Protein AF-A0A920LL42-F1 (afdb_monomer_lite)

pLDDT: mean 77.67, std 10.55, range [49.59, 92.44]

Sequence (158 aa):
MQDDGLQILEQILPFFQPGFTISIDLVKSIGEKRDIPMILNKISQQDDYEGDFSTRRALIYTLSFTAKTFMFGHIAKTPEGLIRKVQLDYYSDTNTRTAKRVQRYTVVPKAKKDYNEDNVIDTADEPFIEPGDDFGFTETSSFFGDGKDFAPNRGVDI

Secondary structure (DSSP, 8-state):
-HHHHHHHHHHHGGG-SS-EEEEEE--TTTT-EEEEEEEEEEEEEEEE----TTSPPEEEEEEEEEE----PPP--SS-TT----EEEEEESSS-TTTPPEEEEEEEEEE-SS-SSSSS--STTSGGG--TTS--EEEEEEEE--S-PPEETTTTEE-

Foldseek 3Di:
DVVVVVVVVVVVVVCPPQWHWDFDDPDVLVVDTDIKTKGWDDKDWDWDCDPDPPDDIDIDIDIDIDIPDDDDDDPPLDPVPDDFKDKDWDWPDPPPVQTFGFKIKMKGWADPDDPPPPPDRDPVCRSSDDPPDDIDIDIDMDGDPPRFDDDPVVRDTD

Structure (mmCIF, N/CA/C/O backbone):
data_AF-A0A920LL42-F1
#
_entry.id   AF-A0A920LL42-F1
#
loop_
_atom_site.group_PDB
_atom_site.id
_atom_site.type_symbol
_atom_site.label_atom_id
_atom_site.label_alt_id
_atom_site.label_comp_id
_atom_site.label_asym_id
_atom_site.label_entity_id
_atom_site.label_seq_id
_atom_site.pdbx_PDB_ins_code
_atom_site.Cartn_x
_atom_site.Cartn_y
_atom_site.Cartn_z
_atom_site.occupancy
_atom_site.B_iso_or_equiv
_atom_site.auth_seq_id
_atom_site.auth_comp_id
_atom_site.auth_asym_id
_atom_site.auth_atom_id
_atom_site.pdbx_PDB_model_num
ATOM 1 N N . MET A 1 1 ? -32.120 -9.220 19.547 1.00 56.00 1 MET A N 1
ATOM 2 C CA . MET A 1 1 ? -32.040 -7.783 19.186 1.00 56.00 1 MET A CA 1
ATOM 3 C C . MET A 1 1 ? -31.041 -7.041 20.069 1.00 56.00 1 MET A C 1
ATOM 5 O O . MET A 1 1 ? -30.030 -6.617 19.538 1.00 56.00 1 MET A O 1
ATOM 9 N N . GLN A 1 2 ? -31.277 -6.876 21.381 1.00 59.97 2 GLN A N 1
ATOM 10 C CA . GLN A 1 2 ? -30.294 -6.229 22.277 1.00 59.97 2 GLN A CA 1
ATOM 11 C C . GLN A 1 2 ? -29.134 -7.169 22.660 1.00 59.97 2 GLN A C 1
ATOM 13 O O . GLN A 1 2 ? -28.008 -6.716 22.824 1.00 59.97 2 GLN A O 1
ATOM 18 N N . ASP A 1 3 ? -29.410 -8.473 22.720 1.00 74.31 3 ASP A N 1
ATOM 19 C CA . ASP A 1 3 ? -28.444 -9.518 23.085 1.00 74.31 3 ASP A CA 1
ATOM 20 C C . ASP A 1 3 ? -27.413 -9.799 21.973 1.00 74.31 3 ASP A C 1
ATOM 22 O O . ASP A 1 3 ? -26.216 -9.850 22.222 1.00 74.31 3 ASP A O 1
ATOM 26 N N . ASP A 1 4 ? -27.852 -9.852 20.710 1.00 82.12 4 ASP A N 1
ATOM 27 C CA . ASP A 1 4 ? -26.974 -10.148 19.564 1.00 82.12 4 ASP A CA 1
ATOM 28 C C . ASP A 1 4 ? -25.856 -9.100 19.388 1.00 82.12 4 ASP A C 1
ATOM 30 O O . ASP A 1 4 ? -24.707 -9.434 19.101 1.00 82.12 4 ASP A O 1
ATOM 34 N N . GLY A 1 5 ? -26.175 -7.815 19.587 1.00 81.25 5 GLY A N 1
ATOM 35 C CA . GLY A 1 5 ? -25.188 -6.733 19.510 1.00 81.25 5 GLY A CA 1
ATOM 36 C C . GLY A 1 5 ? -24.167 -6.782 20.649 1.00 81.25 5 GLY A C 1
ATOM 37 O O . GLY A 1 5 ? -22.985 -6.512 20.430 1.00 81.25 5 GLY A O 1
ATOM 38 N N . LEU A 1 6 ? -24.606 -7.184 21.845 1.00 85.62 6 LEU A N 1
ATOM 39 C CA . LEU A 1 6 ? -23.727 -7.407 22.988 1.00 85.62 6 LEU A CA 1
ATOM 40 C C . LEU A 1 6 ? -22.811 -8.616 22.755 1.00 85.62 6 LEU A C 1
ATOM 42 O O . LEU A 1 6 ? -21.607 -8.515 22.979 1.00 85.62 6 LEU A O 1
ATOM 46 N N . GLN A 1 7 ? -23.346 -9.711 22.213 1.00 87.44 7 GLN A N 1
ATOM 47 C CA . GLN A 1 7 ? -22.576 -10.916 21.905 1.00 87.44 7 GLN A CA 1
ATOM 48 C C . GLN A 1 7 ? -21.441 -10.642 20.903 1.00 87.44 7 GLN A C 1
ATOM 50 O O . GLN A 1 7 ? -20.332 -11.154 21.056 1.00 87.44 7 GLN A O 1
ATOM 55 N N . ILE A 1 8 ? -21.690 -9.810 19.886 1.00 86.19 8 ILE A N 1
ATOM 56 C CA . ILE A 1 8 ? -20.654 -9.395 18.926 1.00 86.19 8 ILE A CA 1
ATOM 57 C C . ILE A 1 8 ? -19.583 -8.542 19.622 1.00 86.19 8 ILE A C 1
ATOM 59 O O . ILE A 1 8 ? -18.390 -8.741 19.397 1.00 86.19 8 ILE A O 1
ATOM 63 N N . LEU A 1 9 ? -19.990 -7.612 20.489 1.00 86.38 9 LEU A N 1
ATOM 64 C CA . LEU A 1 9 ? -19.066 -6.773 21.257 1.00 86.38 9 LEU A CA 1
ATOM 65 C C . LEU A 1 9 ? -18.140 -7.605 22.151 1.00 86.38 9 LEU A C 1
ATOM 67 O O . LEU A 1 9 ? -16.931 -7.377 22.149 1.00 86.38 9 LEU A O 1
ATOM 71 N N . GLU A 1 10 ? -18.672 -8.600 22.859 1.00 88.50 10 GLU A N 1
ATOM 72 C CA . GLU A 1 10 ? -17.887 -9.489 23.726 1.00 88.50 10 GLU A CA 1
ATOM 73 C C . GLU A 1 10 ? -16.811 -10.279 22.975 1.00 88.50 10 GLU A C 1
ATOM 75 O O . GLU A 1 10 ? -15.775 -10.598 23.553 1.00 88.50 10 GLU A O 1
ATOM 80 N N . GLN A 1 11 ? -17.004 -10.555 21.685 1.00 87.94 11 GLN A N 1
ATOM 81 C CA . GLN A 1 11 ? -15.978 -11.198 20.862 1.00 87.94 11 GLN A CA 1
ATOM 82 C C . GLN A 1 11 ? -14.882 -10.225 20.415 1.00 87.94 11 GLN A C 1
ATOM 84 O O . GLN A 1 11 ? -13.768 -10.654 20.138 1.00 87.94 11 GLN A O 1
ATOM 89 N N . ILE A 1 12 ? -15.163 -8.922 20.353 1.00 84.12 12 ILE A N 1
ATOM 90 C CA . ILE A 1 12 ? -14.224 -7.908 19.851 1.00 84.12 12 ILE A CA 1
ATOM 91 C C . ILE A 1 12 ? -13.367 -7.336 20.986 1.00 84.12 12 ILE A C 1
ATOM 93 O O . ILE A 1 12 ? -12.156 -7.183 20.830 1.00 84.12 12 ILE A O 1
ATOM 97 N N . LEU A 1 13 ? -13.971 -7.022 22.136 1.00 85.69 13 LEU A N 1
ATOM 98 C CA . LEU A 1 13 ? -13.295 -6.320 23.236 1.00 85.69 13 LEU A CA 1
ATOM 99 C C . LEU A 1 13 ? -12.051 -7.023 23.806 1.00 85.69 13 LEU A C 1
ATOM 101 O O . LEU A 1 13 ? -11.086 -6.315 24.107 1.00 85.69 13 LEU A O 1
ATOM 105 N N . PRO A 1 14 ? -11.993 -8.364 23.921 1.00 90.44 14 PRO A N 1
ATOM 106 C CA . PRO A 1 14 ? -10.814 -9.045 24.453 1.00 90.44 14 PRO A CA 1
ATOM 107 C C . PRO A 1 14 ? -9.534 -8.806 23.642 1.00 90.44 14 PRO A C 1
ATOM 109 O O . PRO A 1 14 ? -8.446 -8.864 24.208 1.00 90.44 14 PRO A O 1
ATOM 112 N N . PHE A 1 15 ? -9.642 -8.496 22.345 1.00 87.56 15 PHE A N 1
ATOM 113 C CA . PHE A 1 15 ? -8.485 -8.241 21.480 1.00 87.56 15 PHE A CA 1
ATOM 114 C C . PHE A 1 15 ? -7.835 -6.866 21.706 1.00 87.56 15 PHE A C 1
ATOM 116 O O . PHE A 1 15 ? -6.692 -6.655 21.302 1.00 87.56 15 PHE A O 1
ATOM 123 N N . PHE A 1 16 ? -8.527 -5.930 22.363 1.00 85.44 16 PHE A N 1
ATOM 124 C CA . PHE A 1 16 ? -8.056 -4.561 22.585 1.00 85.44 16 PHE A CA 1
ATOM 125 C C . PHE A 1 16 ? -7.694 -4.340 24.063 1.00 85.44 16 PHE A C 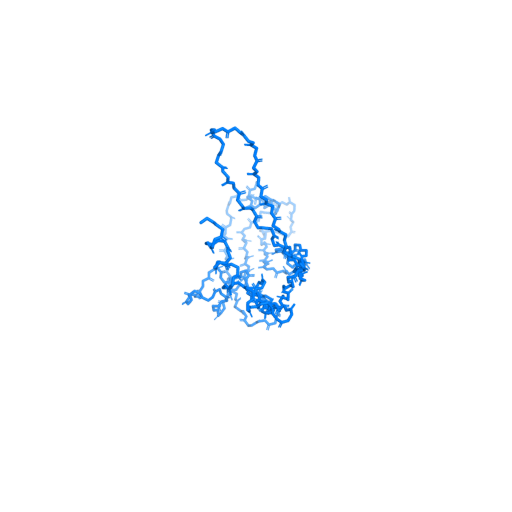1
ATOM 127 O O . PHE A 1 16 ? -8.426 -3.694 24.808 1.00 85.44 16 PHE A O 1
ATOM 134 N N . GLN A 1 17 ? -6.534 -4.856 24.489 1.00 80.38 17 GLN A N 1
ATOM 135 C CA . GLN A 1 17 ? -5.993 -4.678 25.844 1.00 80.38 17 GLN A CA 1
ATOM 136 C C . GLN A 1 17 ? -4.556 -4.128 25.810 1.00 80.38 17 GLN A C 1
ATOM 138 O O . GLN A 1 17 ? -3.624 -4.919 25.678 1.00 80.38 17 GLN A O 1
ATOM 143 N N . PRO A 1 18 ? -4.276 -2.820 25.980 1.00 69.19 18 PRO A N 1
ATOM 144 C CA . PRO A 1 18 ? -5.053 -1.590 25.747 1.00 69.19 18 PRO A CA 1
ATOM 145 C C . PRO A 1 18 ? -5.051 -1.136 24.266 1.00 69.19 18 PRO A C 1
ATOM 147 O O . PRO A 1 18 ? -5.439 -0.015 23.939 1.00 69.19 18 PRO A O 1
ATOM 150 N N . GLY A 1 19 ? -4.576 -1.988 23.361 1.00 79.12 19 GLY A N 1
ATOM 151 C CA . GLY A 1 19 ? -4.567 -1.779 21.920 1.00 79.12 19 GLY A CA 1
ATOM 152 C C . GLY A 1 19 ? -4.199 -3.076 21.205 1.00 79.12 19 GLY A C 1
ATOM 153 O O . GLY A 1 19 ? -3.599 -3.964 21.803 1.00 79.12 19 GLY A O 1
ATOM 154 N N . PHE A 1 20 ? -4.582 -3.185 19.941 1.00 87.19 20 PHE A N 1
ATOM 155 C CA . PHE A 1 20 ? -4.292 -4.308 19.060 1.00 87.19 20 PHE A CA 1
ATOM 156 C C . PHE A 1 20 ? -3.263 -3.869 18.018 1.00 87.19 20 PHE A C 1
ATOM 158 O O . PHE A 1 20 ? -3.480 -2.879 17.320 1.00 87.19 20 PHE A O 1
ATOM 165 N N . THR A 1 21 ? -2.140 -4.573 17.917 1.00 87.81 21 THR A N 1
ATOM 166 C CA . THR A 1 21 ? -1.071 -4.227 16.973 1.00 87.81 21 THR A CA 1
ATOM 167 C C . THR A 1 21 ? -1.139 -5.124 15.747 1.00 87.81 21 THR A C 1
ATOM 169 O O . THR A 1 21 ? -1.128 -6.346 15.874 1.00 87.81 21 THR A O 1
ATOM 172 N N . ILE A 1 22 ? -1.177 -4.512 14.563 1.00 85.19 22 ILE A N 1
ATOM 173 C CA . ILE A 1 22 ? -1.159 -5.209 13.273 1.00 85.19 22 ILE A CA 1
ATOM 174 C C . ILE A 1 22 ? 0.170 -4.920 12.586 1.00 85.19 22 ILE A C 1
ATOM 176 O O . ILE A 1 22 ? 0.505 -3.757 12.362 1.00 85.19 22 ILE A O 1
ATOM 180 N N . SER A 1 23 ? 0.900 -5.966 12.210 1.00 84.19 23 SER A N 1
ATOM 181 C CA . SER A 1 23 ? 2.079 -5.840 11.353 1.00 84.19 23 SER A CA 1
ATOM 182 C C . SER A 1 23 ? 1.639 -5.749 9.891 1.00 84.19 23 SER A C 1
ATOM 184 O O . SER A 1 23 ? 1.012 -6.675 9.375 1.00 84.19 23 SER A O 1
ATOM 186 N N . ILE A 1 24 ? 1.961 -4.643 9.221 1.00 80.44 24 ILE A N 1
ATOM 187 C CA . ILE A 1 24 ? 1.687 -4.433 7.796 1.00 80.44 24 ILE A CA 1
ATOM 188 C C . ILE A 1 24 ? 3.011 -4.418 7.031 1.00 80.44 24 ILE A C 1
ATOM 190 O O . ILE A 1 24 ? 3.960 -3.735 7.423 1.00 80.44 24 ILE A O 1
ATOM 194 N N . ASP A 1 25 ? 3.059 -5.170 5.932 1.00 75.88 25 ASP A N 1
ATOM 195 C CA . ASP A 1 25 ? 4.099 -5.046 4.913 1.00 75.88 25 ASP A CA 1
ATOM 196 C C . ASP A 1 25 ? 3.671 -3.950 3.930 1.00 75.88 25 ASP A C 1
ATOM 198 O O . ASP A 1 25 ? 2.693 -4.103 3.195 1.00 75.88 25 ASP A O 1
ATOM 202 N N . LEU A 1 26 ? 4.326 -2.793 4.014 1.00 65.19 26 LEU A N 1
ATOM 203 C CA . LEU A 1 26 ? 3.904 -1.586 3.303 1.00 65.19 26 LEU A CA 1
ATOM 204 C C . LEU A 1 26 ? 4.266 -1.649 1.816 1.00 65.19 26 LEU A C 1
ATOM 206 O O . LEU A 1 26 ? 3.492 -1.171 0.990 1.00 65.19 26 LEU A O 1
ATOM 210 N N . VAL A 1 27 ? 5.422 -2.233 1.483 1.00 66.69 27 VAL A N 1
ATOM 211 C CA . VAL A 1 27 ? 5.907 -2.442 0.114 1.00 66.69 27 VAL A CA 1
ATOM 212 C C . VAL A 1 27 ? 6.983 -3.537 0.148 1.00 66.69 27 VAL A C 1
ATOM 214 O O . VAL A 1 27 ? 8.038 -3.329 0.751 1.00 66.69 27 VAL A O 1
ATOM 217 N N . LYS A 1 28 ? 6.777 -4.646 -0.581 1.00 60.47 28 LYS A N 1
ATOM 218 C CA . LYS A 1 28 ? 7.767 -5.738 -0.704 1.00 60.47 28 LYS A CA 1
ATOM 219 C C . LYS A 1 28 ? 9.173 -5.244 -1.078 1.00 60.47 28 LYS A C 1
ATOM 221 O O . LYS A 1 28 ? 10.153 -5.769 -0.569 1.00 60.47 28 LYS A O 1
ATOM 226 N N . SER A 1 29 ? 9.275 -4.207 -1.916 1.00 55.81 29 SER A N 1
ATOM 227 C CA . SER A 1 29 ? 10.556 -3.648 -2.370 1.00 55.81 29 SER A CA 1
ATOM 228 C C . SER A 1 29 ? 11.334 -2.880 -1.296 1.00 55.81 29 SER A C 1
ATOM 230 O O . SER A 1 29 ? 12.523 -2.664 -1.464 1.00 55.81 29 SER A O 1
ATOM 232 N N . ILE A 1 30 ? 10.692 -2.440 -0.207 1.00 60.72 30 ILE A N 1
ATOM 233 C CA . ILE A 1 30 ? 11.365 -1.735 0.902 1.00 60.72 30 ILE A CA 1
ATOM 234 C C . ILE A 1 30 ? 11.654 -2.709 2.061 1.00 60.72 30 ILE A C 1
ATOM 236 O O . ILE A 1 30 ? 12.477 -2.421 2.926 1.00 60.72 30 ILE A O 1
ATOM 240 N N . GLY A 1 31 ? 11.003 -3.882 2.086 1.00 59.69 31 GLY A N 1
ATOM 241 C CA . GLY A 1 31 ? 11.226 -4.926 3.094 1.00 59.69 31 GLY A CA 1
ATOM 242 C C . GLY A 1 31 ? 10.878 -4.503 4.527 1.00 59.69 31 GLY A C 1
ATOM 243 O O . GLY A 1 31 ? 11.234 -5.190 5.486 1.00 59.69 31 GLY A O 1
ATOM 244 N N . GLU A 1 32 ? 10.200 -3.367 4.698 1.00 65.81 32 GLU A N 1
ATOM 245 C CA . GLU A 1 32 ? 9.961 -2.781 6.007 1.00 65.81 32 GLU A CA 1
ATOM 246 C C . GLU A 1 32 ? 8.595 -3.200 6.552 1.00 65.81 32 GLU A C 1
ATOM 248 O O . GLU A 1 32 ? 7.549 -2.629 6.233 1.00 65.81 32 GLU A O 1
ATOM 253 N N . LYS A 1 33 ? 8.627 -4.207 7.427 1.00 76.50 33 LYS A N 1
ATOM 254 C CA . LYS A 1 33 ? 7.482 -4.587 8.253 1.00 76.50 33 LYS A CA 1
ATOM 255 C C . LYS A 1 33 ? 7.300 -3.539 9.337 1.00 76.50 33 LYS A C 1
ATOM 257 O O . LYS A 1 33 ? 8.220 -3.293 10.119 1.00 76.50 33 LYS A O 1
ATOM 262 N N . ARG A 1 34 ? 6.116 -2.933 9.398 1.00 79.00 34 ARG A N 1
ATOM 263 C CA . ARG A 1 34 ? 5.790 -1.973 10.453 1.00 79.00 34 ARG A CA 1
ATOM 264 C C . ARG A 1 34 ? 4.593 -2.416 11.262 1.00 79.00 34 ARG A C 1
ATOM 266 O O . ARG A 1 34 ? 3.568 -2.826 10.726 1.00 79.00 34 ARG A O 1
ATOM 273 N N . ASP A 1 35 ? 4.740 -2.246 12.564 1.00 86.50 35 ASP A N 1
ATOM 274 C CA . ASP A 1 35 ? 3.714 -2.527 13.548 1.00 86.50 35 ASP A CA 1
ATOM 275 C C . ASP A 1 35 ? 2.856 -1.281 13.773 1.00 86.50 35 ASP A C 1
ATOM 277 O O . ASP A 1 35 ? 3.344 -0.231 14.200 1.00 86.50 35 ASP A O 1
ATOM 281 N N . ILE A 1 36 ? 1.565 -1.396 13.472 1.00 88.00 36 ILE A N 1
ATOM 282 C CA . ILE A 1 36 ? 0.576 -0.332 13.630 1.00 88.00 36 ILE A CA 1
ATOM 283 C C . ILE A 1 36 ? -0.299 -0.659 14.841 1.00 88.00 36 ILE A C 1
ATOM 285 O O . ILE A 1 36 ? -1.136 -1.563 14.761 1.00 88.00 36 ILE A O 1
ATOM 289 N N . PRO A 1 37 ? -0.154 0.067 15.965 1.00 90.81 37 PRO A N 1
ATOM 290 C CA . PRO A 1 37 ? -1.054 -0.086 17.094 1.00 90.81 37 PRO A CA 1
ATOM 291 C C . PRO A 1 37 ? -2.394 0.599 16.798 1.00 90.81 37 PRO A C 1
ATOM 293 O O . PRO A 1 37 ? -2.451 1.774 16.412 1.00 90.81 37 PRO A O 1
ATOM 296 N N . MET A 1 38 ? -3.476 -0.137 17.027 1.00 90.31 38 MET A N 1
ATOM 297 C CA . MET A 1 38 ? -4.857 0.323 16.994 1.00 90.31 38 MET A CA 1
ATOM 298 C C . MET A 1 38 ? -5.427 0.323 18.412 1.00 90.31 38 MET A C 1
ATOM 300 O O . MET A 1 38 ? -5.453 -0.699 19.089 1.00 90.31 38 MET A O 1
ATOM 304 N N . ILE A 1 39 ? -5.898 1.474 18.875 1.00 90.88 39 ILE A N 1
ATOM 305 C CA . ILE A 1 39 ? -6.419 1.666 20.232 1.00 90.88 39 ILE A CA 1
ATOM 306 C C . ILE A 1 39 ? -7.923 1.906 20.143 1.00 90.88 39 ILE A C 1
ATOM 308 O O . ILE A 1 39 ? -8.362 2.785 19.402 1.00 90.88 39 ILE A O 1
ATOM 312 N N . LEU A 1 40 ? -8.715 1.151 20.903 1.00 90.44 40 LEU A N 1
ATOM 313 C CA . LEU A 1 40 ? -10.144 1.411 21.067 1.00 90.44 40 LEU A CA 1
ATOM 314 C C . LEU A 1 40 ? -10.325 2.542 22.090 1.00 90.44 40 LEU A C 1
ATOM 316 O O . LEU A 1 40 ? -10.014 2.368 23.264 1.00 90.44 40 LEU A O 1
ATOM 320 N N . ASN A 1 41 ? -10.818 3.705 21.656 1.00 89.00 41 ASN A N 1
ATOM 321 C CA . ASN A 1 41 ? -10.970 4.870 22.536 1.00 89.00 41 ASN A CA 1
ATOM 322 C C . ASN A 1 41 ? -12.322 4.896 23.251 1.00 89.00 41 ASN A C 1
ATOM 324 O O . ASN A 1 41 ? -12.407 5.297 24.410 1.00 89.00 41 ASN A O 1
ATOM 328 N N . LYS A 1 42 ? -13.402 4.567 22.531 1.00 89.62 42 LYS A N 1
ATOM 329 C CA . LYS A 1 42 ? -14.774 4.717 23.029 1.00 89.62 42 LYS A CA 1
ATOM 330 C C . LYS A 1 42 ? -15.734 3.770 22.319 1.00 89.62 42 LYS A C 1
ATOM 332 O O . LYS A 1 42 ? -15.583 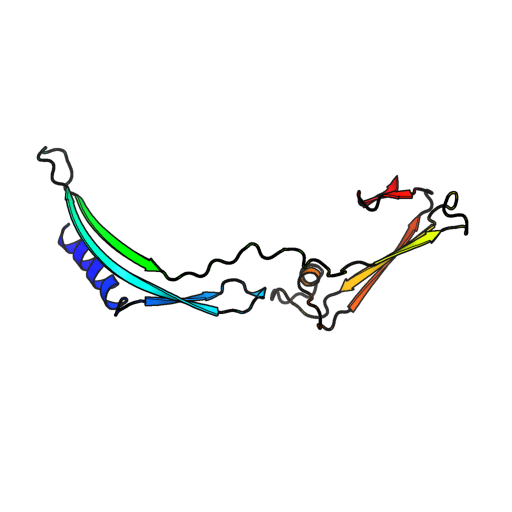3.504 21.130 1.00 89.62 42 LYS A O 1
ATOM 337 N N . ILE A 1 43 ? -16.754 3.337 23.054 1.00 89.06 43 ILE A N 1
ATOM 338 C CA . ILE A 1 43 ? -17.929 2.627 22.550 1.00 89.06 43 ILE A CA 1
ATOM 339 C C . ILE A 1 43 ? -19.149 3.467 22.940 1.00 89.06 43 ILE A C 1
ATOM 341 O O . ILE A 1 43 ? -19.267 3.870 24.098 1.00 89.06 43 ILE A O 1
ATOM 345 N N . SER A 1 44 ? -20.039 3.770 21.997 1.00 90.38 44 SER A N 1
ATOM 346 C CA . SER A 1 44 ? -21.317 4.438 22.272 1.00 90.38 44 SER A CA 1
ATOM 347 C C . SER A 1 44 ? -22.484 3.631 21.726 1.00 90.38 44 SER A C 1
ATOM 349 O O . SER A 1 44 ? -22.399 3.101 20.622 1.00 90.38 44 SER A O 1
ATOM 351 N N . GLN A 1 45 ? -23.572 3.584 22.485 1.00 88.25 45 GLN A N 1
ATOM 352 C CA . GLN A 1 45 ? -24.806 2.898 22.125 1.00 88.25 45 GLN A CA 1
ATOM 353 C C . GLN A 1 45 ? -25.923 3.927 21.934 1.00 88.25 45 GLN A C 1
ATOM 355 O O . GLN A 1 45 ? -26.100 4.803 22.781 1.00 88.25 45 GLN A O 1
ATOM 360 N N . GLN A 1 46 ? -26.674 3.805 20.843 1.00 85.19 46 GLN A N 1
ATOM 361 C CA . GLN A 1 46 ? -27.861 4.605 20.554 1.00 85.19 46 GLN A CA 1
ATOM 362 C C . GLN A 1 46 ? -29.043 3.676 20.267 1.00 85.19 46 GLN A C 1
ATOM 364 O O . GLN A 1 46 ? -28.897 2.676 19.566 1.00 85.19 46 GLN A O 1
ATOM 369 N N . ASP A 1 47 ? -30.198 4.001 20.838 1.00 79.50 47 ASP A N 1
ATOM 370 C CA . ASP A 1 47 ? -31.462 3.297 20.628 1.00 79.50 47 ASP A CA 1
ATOM 371 C C . ASP A 1 47 ? -32.402 4.257 19.908 1.00 79.50 47 ASP A C 1
ATOM 373 O O . ASP A 1 47 ? -32.793 5.278 20.479 1.00 79.50 47 ASP A O 1
ATOM 377 N N . ASP A 1 48 ? -32.682 3.976 18.639 1.00 70.69 48 ASP A N 1
ATOM 378 C CA . ASP A 1 48 ? -33.590 4.796 17.848 1.00 70.69 48 ASP A CA 1
ATOM 379 C C . ASP A 1 48 ? -34.998 4.202 17.968 1.00 70.69 48 ASP A C 1
ATOM 381 O O . ASP A 1 48 ? -35.318 3.153 17.393 1.00 70.69 48 ASP A O 1
ATOM 385 N N . TYR A 1 49 ? -35.806 4.836 18.818 1.00 64.19 49 TYR A N 1
ATOM 386 C CA . TYR A 1 49 ? -37.196 4.478 19.072 1.00 64.19 49 TYR A CA 1
ATOM 387 C C . TYR A 1 49 ? -38.078 5.698 18.808 1.00 64.19 49 TYR A C 1
ATOM 389 O O . TYR A 1 49 ? -38.374 6.489 19.705 1.00 64.19 49 TYR A O 1
ATOM 397 N N . GLU A 1 50 ? -38.495 5.854 17.556 1.00 61.22 50 GLU A N 1
ATOM 398 C CA . GLU A 1 50 ? -39.505 6.830 17.156 1.00 61.22 50 GLU A CA 1
ATOM 399 C C . GLU A 1 50 ? -40.863 6.116 17.187 1.00 61.22 50 GLU A C 1
ATOM 401 O O . GLU A 1 50 ? -41.062 5.137 16.471 1.00 61.22 50 GLU A O 1
ATOM 406 N N . GLY A 1 51 ? -41.747 6.527 18.101 1.00 63.41 51 GLY A N 1
ATOM 407 C CA . GLY A 1 51 ? -42.917 5.777 18.588 1.00 63.41 51 GLY A CA 1
ATOM 408 C C . GLY A 1 51 ? -44.081 5.532 17.616 1.00 63.41 51 GLY A C 1
ATOM 409 O O . GLY A 1 51 ? -45.224 5.483 18.069 1.00 63.41 51 GLY A O 1
ATOM 410 N N . ASP A 1 52 ? -43.824 5.381 16.318 1.00 66.44 52 ASP A N 1
ATOM 411 C CA . ASP A 1 52 ? -44.800 4.897 15.343 1.00 66.44 52 ASP A CA 1
ATOM 412 C C . ASP A 1 52 ? -44.748 3.361 15.240 1.00 66.44 52 ASP A C 1
ATOM 414 O O . ASP A 1 52 ? -43.691 2.737 15.289 1.00 66.44 52 ASP A O 1
ATOM 418 N N . PHE A 1 53 ? -45.904 2.715 15.087 1.00 58.97 53 PHE A N 1
ATOM 419 C CA . PHE A 1 53 ? -46.012 1.249 15.040 1.00 58.97 53 PHE A CA 1
ATOM 420 C C . PHE A 1 53 ? -45.397 0.632 13.766 1.00 58.97 53 PHE A C 1
ATOM 422 O O . PHE A 1 53 ? -45.355 -0.593 13.636 1.00 58.97 53 PHE A O 1
ATOM 429 N N . SER A 1 54 ? -44.933 1.464 12.827 1.00 63.88 54 SER A N 1
ATOM 430 C CA . SER A 1 54 ? -44.344 1.053 11.551 1.00 63.88 54 SER A CA 1
ATOM 431 C C . SER A 1 54 ? -42.807 1.042 11.539 1.00 63.88 54 SER A C 1
ATOM 433 O O . SER A 1 54 ? -42.206 0.388 10.681 1.00 63.88 54 SER A O 1
ATOM 435 N N . THR A 1 55 ? -42.150 1.715 12.489 1.00 65.19 55 THR A N 1
ATOM 436 C CA . THR A 1 55 ? -40.692 1.892 12.512 1.00 65.19 55 THR A CA 1
ATOM 437 C C . THR A 1 55 ? -39.999 0.784 13.305 1.00 65.19 55 THR A C 1
ATOM 439 O O . THR A 1 55 ? -40.296 0.484 14.461 1.00 65.19 55 THR A O 1
ATOM 442 N N . ARG A 1 56 ? -39.035 0.120 12.660 1.00 66.62 56 ARG A N 1
ATOM 443 C CA . ARG A 1 56 ? -38.242 -0.954 13.269 1.00 66.62 56 ARG A CA 1
ATOM 444 C C . ARG A 1 56 ? -37.249 -0.357 14.272 1.00 66.62 56 ARG A C 1
ATOM 446 O O . ARG A 1 56 ? -36.368 0.388 13.863 1.00 66.62 56 ARG A O 1
ATOM 453 N N . ARG A 1 57 ? -37.327 -0.758 15.549 1.00 72.50 57 ARG A N 1
ATOM 454 C CA . ARG A 1 57 ? -36.323 -0.413 16.576 1.00 72.50 57 ARG A CA 1
ATOM 455 C C . ARG A 1 57 ? -34.931 -0.871 16.133 1.00 72.50 57 ARG A C 1
ATOM 457 O O . ARG A 1 57 ? -34.726 -2.068 15.894 1.00 72.50 57 ARG A O 1
ATOM 464 N N . ALA A 1 58 ? -33.991 0.065 16.048 1.00 76.81 58 ALA A N 1
ATOM 465 C CA . ALA A 1 58 ? -32.599 -0.194 15.702 1.00 76.81 58 ALA A CA 1
ATOM 466 C C . ALA A 1 58 ? -31.689 0.187 16.873 1.00 76.81 58 ALA A C 1
ATOM 468 O O . ALA A 1 58 ? -31.772 1.287 17.414 1.00 76.81 58 ALA A O 1
ATOM 469 N N . LEU A 1 59 ? -30.809 -0.740 17.249 1.00 81.94 59 LEU A N 1
ATOM 470 C CA . LEU A 1 59 ? -29.783 -0.512 18.257 1.00 81.94 59 LEU A CA 1
ATOM 471 C C . LEU A 1 59 ? -28.438 -0.348 17.551 1.00 81.94 59 LEU A C 1
ATOM 473 O O . LEU A 1 59 ? -27.971 -1.276 16.891 1.00 81.94 59 LEU A O 1
ATOM 477 N N . ILE A 1 60 ? -27.837 0.833 17.666 1.00 85.06 60 ILE A N 1
ATOM 478 C CA . ILE A 1 60 ? -26.597 1.194 16.977 1.00 85.06 60 ILE A CA 1
ATOM 479 C C . ILE A 1 60 ? -25.460 1.229 17.993 1.00 85.06 60 ILE A C 1
ATOM 481 O O . ILE A 1 60 ? -25.498 1.996 18.956 1.00 85.06 60 ILE A O 1
ATOM 485 N N . TYR A 1 61 ? -24.429 0.421 17.752 1.00 88.56 61 TYR A N 1
ATOM 486 C CA . TYR A 1 61 ? -23.167 0.468 18.482 1.00 88.56 61 TYR A CA 1
ATOM 487 C C . TYR A 1 61 ? -22.091 1.119 17.610 1.00 88.56 61 TYR A C 1
ATOM 489 O O . TYR A 1 61 ? -21.780 0.626 16.528 1.00 88.56 61 TYR A O 1
ATOM 497 N N . THR A 1 62 ? -21.492 2.203 18.099 1.00 90.81 62 THR A N 1
ATOM 498 C CA . THR A 1 62 ? -20.406 2.925 17.423 1.00 90.81 62 THR A CA 1
ATOM 499 C C . THR A 1 62 ? -19.117 2.756 18.214 1.00 90.81 62 THR A C 1
ATOM 501 O O . THR A 1 62 ? -19.033 3.177 19.369 1.00 90.81 62 THR A O 1
ATOM 504 N N . LEU A 1 63 ? -18.106 2.152 17.591 1.00 90.94 63 LEU A N 1
ATOM 505 C CA . LEU A 1 63 ? -16.781 1.950 18.174 1.00 90.94 63 LEU A CA 1
ATOM 506 C C . LEU A 1 63 ? -15.788 2.921 17.523 1.00 90.94 63 LEU A C 1
ATOM 508 O O . LEU A 1 63 ? -15.670 2.976 16.301 1.00 90.94 63 LEU A O 1
ATOM 512 N N . SER A 1 64 ? -15.079 3.702 18.336 1.00 92.44 64 SER A N 1
ATOM 513 C CA . SER A 1 64 ? -14.101 4.692 17.875 1.00 92.44 64 SER A CA 1
ATOM 514 C C . SER A 1 64 ? -12.676 4.203 18.108 1.00 92.44 64 SER A C 1
ATOM 516 O O . SER A 1 64 ? -12.252 4.064 19.256 1.00 92.44 64 SER A O 1
ATOM 518 N N . PHE A 1 65 ? -11.912 4.030 17.030 1.00 91.12 65 PHE A N 1
ATOM 519 C CA . PHE A 1 65 ? -10.532 3.542 17.066 1.00 91.12 65 PHE A CA 1
ATOM 520 C C . PHE A 1 65 ? -9.529 4.630 16.660 1.00 91.12 65 PHE A C 1
ATOM 522 O O . PHE A 1 65 ? -9.804 5.431 15.771 1.00 91.12 65 PHE A O 1
ATOM 529 N N . THR A 1 66 ? -8.350 4.629 17.284 1.00 91.00 66 THR A N 1
ATOM 530 C CA . THR A 1 66 ? -7.176 5.408 16.864 1.00 91.00 66 THR A CA 1
ATOM 531 C C . THR A 1 66 ? -6.128 4.449 16.317 1.00 91.00 66 THR A C 1
ATOM 533 O O . THR A 1 66 ? -5.593 3.642 17.074 1.00 91.00 66 THR A O 1
ATOM 536 N N . ALA A 1 67 ? -5.795 4.558 15.031 1.00 89.75 67 ALA A N 1
ATOM 537 C CA . ALA A 1 67 ? -4.694 3.819 14.415 1.00 89.75 67 ALA A CA 1
ATOM 538 C C . ALA A 1 67 ? -3.498 4.752 14.179 1.00 89.75 67 ALA A C 1
ATOM 540 O O . ALA A 1 67 ? -3.643 5.806 13.560 1.00 89.75 67 ALA A O 1
ATOM 541 N N . LYS A 1 68 ? -2.310 4.377 14.666 1.00 86.12 68 LYS A N 1
ATOM 542 C CA . LYS A 1 68 ? -1.075 5.146 14.432 1.00 86.12 68 LYS A CA 1
ATOM 543 C C . LYS A 1 68 ? -0.396 4.673 13.149 1.00 86.12 68 LYS A C 1
ATOM 545 O O . LYS A 1 68 ? 0.523 3.862 13.194 1.00 86.12 68 LYS A O 1
ATOM 550 N N . THR A 1 69 ? -0.886 5.144 12.008 1.00 81.38 69 THR A N 1
ATOM 551 C CA . THR A 1 69 ? -0.377 4.747 10.689 1.00 81.38 69 THR A CA 1
ATOM 552 C C . THR A 1 69 ? 0.763 5.644 10.219 1.00 81.38 69 THR A C 1
ATOM 554 O O . THR A 1 69 ? 0.769 6.845 10.489 1.00 81.38 69 THR A O 1
ATOM 557 N N . PHE A 1 70 ? 1.673 5.081 9.430 1.00 76.81 70 PHE A N 1
ATOM 558 C CA . PHE A 1 70 ? 2.679 5.834 8.686 1.00 76.81 70 PHE A CA 1
ATOM 559 C C . PHE A 1 70 ? 2.213 5.981 7.240 1.00 76.81 70 PHE A C 1
ATOM 561 O O . PHE A 1 70 ? 1.835 4.993 6.614 1.00 76.81 70 PHE A O 1
ATOM 568 N N . MET A 1 71 ? 2.223 7.206 6.720 1.00 73.06 71 MET A N 1
ATOM 569 C CA . MET A 1 71 ? 1.903 7.476 5.323 1.00 73.06 71 MET A CA 1
ATOM 570 C C . MET A 1 71 ? 3.175 7.919 4.615 1.00 73.06 71 MET A C 1
ATOM 572 O O . MET A 1 71 ? 3.834 8.864 5.047 1.00 73.06 71 MET A O 1
ATOM 576 N N . PHE A 1 72 ? 3.514 7.227 3.536 1.00 70.50 72 PHE A N 1
ATOM 577 C CA . PHE A 1 72 ? 4.665 7.562 2.712 1.00 70.50 72 PHE A CA 1
ATOM 578 C C . PHE A 1 72 ? 4.190 8.372 1.510 1.00 70.50 72 PHE A C 1
ATOM 580 O O . PHE A 1 72 ? 3.115 8.122 0.961 1.00 70.50 72 PHE A O 1
ATOM 587 N N . GLY A 1 73 ? 4.983 9.371 1.121 1.00 67.88 73 GLY A N 1
ATOM 588 C CA . GLY A 1 73 ? 4.785 10.056 -0.152 1.00 67.88 73 GLY A CA 1
ATOM 589 C C . GLY A 1 73 ? 4.964 9.087 -1.322 1.00 67.88 73 GLY A C 1
ATOM 590 O O . GLY A 1 73 ? 5.419 7.957 -1.142 1.00 67.88 73 GLY A O 1
ATOM 591 N N . HIS A 1 74 ? 4.617 9.530 -2.530 1.00 62.44 74 HIS A N 1
ATOM 592 C CA . HIS A 1 74 ? 4.850 8.736 -3.732 1.00 62.44 74 HIS A CA 1
ATOM 593 C C . HIS A 1 74 ? 6.314 8.285 -3.788 1.00 62.44 74 HIS A C 1
ATOM 595 O O . HIS A 1 74 ? 7.221 9.110 -3.881 1.00 62.44 74 HIS A O 1
ATOM 601 N N . ILE A 1 75 ? 6.531 6.971 -3.764 1.00 60.72 75 ILE A N 1
ATOM 602 C CA . ILE A 1 75 ? 7.789 6.376 -4.204 1.00 60.72 75 ILE A CA 1
ATOM 603 C C . ILE A 1 75 ? 7.956 6.759 -5.672 1.00 60.72 75 ILE A C 1
ATOM 605 O O . ILE A 1 75 ? 7.122 6.411 -6.514 1.00 60.72 75 ILE A O 1
ATOM 609 N N . ALA A 1 76 ? 8.989 7.547 -5.970 1.00 51.72 76 ALA A N 1
ATOM 610 C CA . ALA A 1 76 ? 9.311 7.903 -7.339 1.00 51.72 76 ALA A CA 1
ATOM 611 C C . ALA A 1 76 ? 9.547 6.601 -8.117 1.00 51.72 76 ALA A C 1
ATOM 613 O O . ALA A 1 76 ? 10.471 5.849 -7.821 1.00 51.72 76 ALA A O 1
ATOM 614 N N . LYS A 1 77 ? 8.690 6.318 -9.108 1.00 53.94 77 LYS A N 1
ATOM 615 C CA . LYS A 1 77 ? 8.819 5.134 -9.983 1.00 53.94 77 LYS A CA 1
ATOM 616 C C . LYS A 1 77 ? 10.143 5.119 -10.752 1.00 53.94 77 LYS A C 1
ATOM 618 O O . LYS A 1 77 ? 10.572 4.083 -11.246 1.00 53.94 77 LYS A O 1
ATOM 623 N N . THR A 1 78 ? 10.775 6.278 -10.851 1.00 54.34 78 THR A N 1
ATOM 624 C CA . THR A 1 78 ? 12.106 6.475 -11.398 1.00 54.34 78 THR A CA 1
ATOM 625 C C . THR A 1 78 ? 13.001 6.963 -10.269 1.00 54.34 78 THR A C 1
ATOM 627 O O . THR A 1 78 ? 12.761 8.067 -9.779 1.00 54.34 78 THR A O 1
ATOM 630 N N . PRO A 1 79 ? 14.028 6.199 -9.858 1.00 55.09 79 PRO A N 1
ATOM 631 C CA . PRO A 1 79 ? 15.118 6.771 -9.086 1.00 55.09 79 PRO A CA 1
ATOM 632 C C . PRO A 1 79 ? 15.736 7.866 -9.955 1.00 55.09 79 PRO A C 1
ATOM 634 O O . PRO A 1 79 ? 16.349 7.577 -10.985 1.00 55.09 79 PRO A O 1
ATOM 637 N N . GLU A 1 80 ? 15.465 9.127 -9.617 1.00 49.59 80 GLU A N 1
ATOM 638 C CA . GLU A 1 80 ? 16.006 10.284 -10.324 1.00 49.59 80 GLU A CA 1
ATOM 639 C C . GLU A 1 80 ? 17.535 10.156 -10.342 1.00 49.59 80 GLU A C 1
ATOM 641 O O . GLU A 1 80 ? 18.196 10.282 -9.316 1.00 49.59 80 GLU A O 1
ATOM 646 N N . GLY A 1 81 ? 18.089 9.816 -11.510 1.00 59.72 81 GLY A N 1
ATOM 647 C CA . GLY A 1 81 ? 19.528 9.637 -11.712 1.00 59.72 81 GLY A CA 1
ATOM 648 C C . GLY A 1 81 ? 19.999 8.225 -12.074 1.00 59.72 81 GLY A C 1
ATOM 649 O O . GLY A 1 81 ? 21.175 8.075 -12.403 1.00 59.72 81 GLY A O 1
ATOM 650 N N . LEU A 1 82 ? 19.143 7.194 -12.081 1.00 68.69 82 LEU A N 1
ATOM 651 C CA . LEU A 1 82 ? 19.591 5.851 -12.474 1.00 68.69 82 LEU A CA 1
ATOM 652 C C . LEU A 1 82 ? 19.583 5.665 -13.999 1.00 68.69 82 LEU A C 1
ATOM 654 O O . LEU A 1 82 ? 18.530 5.608 -14.638 1.00 68.69 82 LEU A O 1
ATOM 658 N N . ILE A 1 83 ? 20.773 5.536 -14.588 1.00 73.81 83 ILE A N 1
ATOM 659 C CA . ILE A 1 83 ? 20.953 5.275 -16.021 1.00 73.81 83 ILE A CA 1
ATOM 660 C C . ILE A 1 83 ? 20.682 3.790 -16.296 1.00 73.81 83 ILE A C 1
ATOM 662 O O . ILE A 1 83 ? 21.478 2.934 -15.923 1.00 73.81 83 ILE A O 1
ATOM 666 N N . ARG A 1 84 ? 19.573 3.484 -16.982 1.00 78.06 84 ARG A N 1
ATOM 667 C CA . ARG A 1 84 ? 19.182 2.107 -17.357 1.00 78.06 84 ARG A CA 1
ATOM 668 C C . ARG A 1 84 ? 19.355 1.782 -18.844 1.00 78.06 84 ARG A C 1
ATOM 670 O O . ARG A 1 84 ? 19.098 0.663 -19.260 1.00 78.06 84 ARG A O 1
ATOM 677 N N . LYS A 1 85 ? 19.750 2.744 -19.678 1.00 82.88 85 LYS A N 1
ATOM 678 C CA . LYS A 1 85 ? 19.925 2.525 -21.120 1.00 82.88 85 LYS A CA 1
ATOM 679 C C . LYS A 1 85 ? 21.032 3.412 -21.660 1.00 82.88 85 LYS A C 1
ATOM 681 O 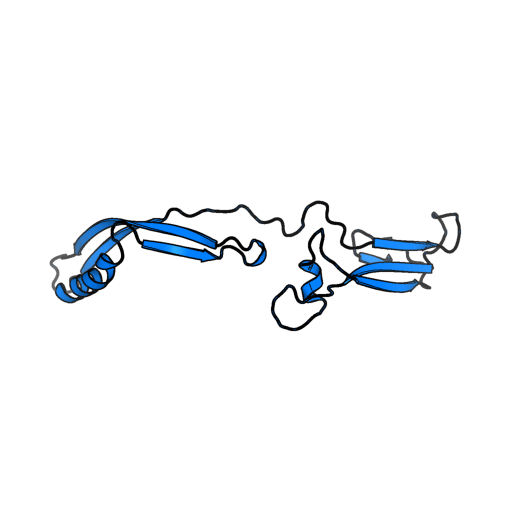O . LYS A 1 85 ? 21.021 4.618 -21.426 1.00 82.88 85 LYS A O 1
ATOM 686 N N . VAL A 1 86 ? 21.938 2.815 -22.429 1.00 84.19 86 VAL A N 1
ATOM 687 C CA . VAL A 1 86 ? 22.973 3.529 -23.185 1.00 84.19 86 VAL A CA 1
ATOM 688 C C . VAL A 1 86 ? 22.747 3.282 -24.671 1.00 84.19 86 VAL A C 1
ATOM 690 O O . VAL A 1 86 ? 22.486 2.154 -25.090 1.00 84.19 86 VAL A O 1
ATOM 693 N N . GLN A 1 87 ? 22.828 4.346 -25.469 1.00 84.25 87 GLN A N 1
ATOM 694 C CA . GLN A 1 87 ? 22.668 4.299 -26.920 1.00 84.25 87 GLN A CA 1
ATOM 695 C C . GLN A 1 87 ? 23.855 4.992 -27.592 1.00 84.25 87 GLN A C 1
ATOM 697 O O . GLN A 1 87 ? 24.182 6.129 -27.258 1.00 84.25 87 GLN A O 1
ATOM 702 N N . LEU A 1 88 ? 24.469 4.300 -28.549 1.00 83.62 88 LEU A N 1
ATOM 703 C CA . LEU A 1 88 ? 25.565 4.775 -29.388 1.00 83.62 88 LEU A CA 1
ATOM 704 C C . LEU A 1 88 ? 25.119 4.713 -30.849 1.00 83.62 88 LEU A C 1
ATOM 706 O O . LEU A 1 88 ? 24.698 3.659 -31.326 1.00 83.62 88 LEU A O 1
ATOM 710 N N . ASP A 1 89 ? 25.223 5.834 -31.554 1.00 83.25 89 ASP A N 1
ATOM 711 C CA . ASP A 1 89 ? 24.855 5.939 -32.964 1.00 83.25 89 ASP A CA 1
ATOM 712 C C . ASP A 1 89 ? 26.120 6.159 -33.808 1.00 83.25 89 ASP A C 1
ATOM 714 O O . ASP A 1 89 ? 26.870 7.112 -33.589 1.00 83.25 89 ASP A O 1
ATOM 718 N N . TYR A 1 90 ? 26.356 5.262 -34.768 1.00 82.00 90 TYR A N 1
ATOM 719 C CA . TYR A 1 90 ? 27.444 5.358 -35.737 1.00 82.00 90 TYR A CA 1
ATOM 720 C C . TYR A 1 90 ? 26.945 6.014 -37.023 1.00 82.00 90 TYR A C 1
ATOM 722 O O . TYR A 1 90 ? 25.916 5.627 -37.593 1.00 82.00 90 TYR A O 1
ATOM 730 N N . TYR A 1 91 ? 27.717 6.987 -37.495 1.00 81.25 91 TYR A N 1
ATOM 731 C CA . TYR A 1 91 ? 27.434 7.767 -38.694 1.00 81.25 91 TYR A CA 1
ATOM 732 C C . TYR A 1 91 ? 28.391 7.389 -39.823 1.00 81.25 91 TYR A C 1
ATOM 734 O O . TYR A 1 91 ? 29.523 6.973 -39.579 1.00 81.25 91 TYR A O 1
ATOM 742 N N . SER A 1 92 ? 27.937 7.541 -41.068 1.00 79.75 92 SER A N 1
ATOM 743 C CA . SER A 1 92 ? 28.721 7.200 -42.264 1.00 79.75 92 SER A CA 1
ATOM 744 C C . SER A 1 92 ? 29.925 8.116 -42.514 1.00 79.75 92 SER A C 1
ATOM 746 O O . SER A 1 92 ? 30.771 7.787 -43.338 1.00 79.75 92 SER A O 1
ATOM 748 N N . ASP A 1 93 ? 29.961 9.289 -41.881 1.00 75.31 93 ASP A N 1
ATOM 749 C CA . ASP A 1 93 ? 30.961 10.335 -42.100 1.00 75.31 93 ASP A CA 1
ATOM 750 C C . ASP A 1 93 ? 31.135 11.175 -40.816 1.00 75.31 93 ASP A C 1
ATOM 752 O O . ASP A 1 93 ? 30.277 11.181 -39.932 1.00 75.31 93 ASP A O 1
ATOM 756 N N . THR A 1 94 ? 32.250 11.897 -40.715 1.00 74.25 94 THR A N 1
ATOM 757 C CA . THR A 1 94 ? 32.614 12.777 -39.593 1.00 74.25 94 THR A CA 1
ATOM 758 C C . THR A 1 94 ? 31.744 14.039 -39.554 1.00 74.25 94 THR A C 1
ATOM 760 O O . THR A 1 94 ? 31.552 14.636 -38.494 1.00 74.25 94 THR A O 1
ATOM 763 N N . ASN A 1 95 ? 31.183 14.460 -40.696 1.00 74.69 95 ASN A N 1
ATOM 764 C CA . ASN A 1 95 ? 30.269 15.600 -40.756 1.00 74.69 95 ASN A CA 1
ATOM 765 C C . ASN A 1 95 ? 28.852 15.208 -40.304 1.00 74.69 95 ASN A C 1
ATOM 767 O O . ASN A 1 95 ? 27.993 14.868 -41.116 1.00 74.69 95 ASN A O 1
ATOM 771 N N . THR A 1 96 ? 28.587 15.321 -39.004 1.00 67.00 96 THR A N 1
ATOM 772 C CA . THR A 1 96 ? 27.303 14.972 -38.364 1.00 67.00 96 THR A CA 1
ATOM 773 C C . THR A 1 96 ? 26.091 15.766 -38.862 1.00 67.00 96 THR A C 1
ATOM 775 O O . THR A 1 96 ? 24.965 15.405 -38.542 1.00 67.00 96 THR A O 1
ATOM 778 N N . ARG A 1 97 ? 26.279 16.835 -39.651 1.00 67.44 97 ARG A N 1
ATOM 779 C CA . ARG A 1 97 ? 25.169 17.600 -40.250 1.00 67.44 97 ARG A CA 1
ATOM 780 C C . ARG A 1 97 ? 24.618 16.972 -41.529 1.00 67.44 97 ARG A C 1
ATOM 782 O O . ARG A 1 97 ? 23.527 17.339 -41.950 1.00 67.44 97 ARG A O 1
ATOM 789 N N . THR A 1 98 ? 25.391 16.104 -42.178 1.00 67.94 98 THR A N 1
ATOM 790 C CA . THR A 1 98 ? 25.040 15.476 -43.465 1.00 67.94 98 THR A CA 1
ATOM 791 C C . THR A 1 98 ? 25.207 13.961 -43.452 1.00 67.94 98 THR A C 1
ATOM 793 O O . THR A 1 98 ? 24.705 13.282 -44.348 1.00 67.94 98 THR A O 1
ATOM 796 N N . ALA A 1 99 ? 25.944 13.426 -42.478 1.00 66.31 99 ALA A N 1
ATOM 797 C CA . ALA A 1 99 ? 26.178 12.003 -42.337 1.00 66.31 99 ALA A CA 1
ATOM 798 C C . ALA A 1 99 ? 24.893 11.293 -41.916 1.00 66.31 99 ALA A C 1
ATOM 800 O O . ALA A 1 99 ? 24.246 11.674 -40.944 1.00 66.31 99 ALA A O 1
ATOM 801 N N . LYS A 1 100 ? 24.551 10.221 -42.629 1.00 70.62 100 LYS A N 1
ATOM 802 C CA . LYS A 1 100 ? 23.412 9.376 -42.277 1.00 70.62 100 LYS A CA 1
ATOM 803 C C . LYS A 1 100 ? 23.809 8.453 -41.130 1.00 70.62 100 LYS A C 1
ATOM 805 O O . LYS A 1 100 ? 24.923 7.919 -41.123 1.00 70.62 100 LYS A O 1
ATOM 810 N N . ARG A 1 101 ? 22.900 8.240 -40.175 1.00 72.25 101 ARG A N 1
ATOM 811 C CA . ARG A 1 101 ? 23.049 7.182 -39.167 1.00 72.25 101 ARG A CA 1
ATOM 812 C C . ARG A 1 101 ? 22.994 5.831 -39.878 1.00 72.25 101 ARG A C 1
ATOM 814 O O . ARG A 1 101 ? 22.035 5.561 -40.591 1.00 72.25 101 ARG A O 1
ATOM 821 N N . VAL A 1 102 ? 24.009 4.992 -39.685 1.00 78.94 102 VAL A N 1
ATOM 822 C CA . VAL A 1 102 ? 24.114 3.678 -40.353 1.00 78.94 102 VAL A CA 1
ATOM 823 C C . VAL A 1 102 ? 23.878 2.540 -39.374 1.00 78.94 102 VAL A C 1
ATOM 825 O O . VAL A 1 102 ? 23.355 1.492 -39.745 1.00 78.94 102 VAL A O 1
ATOM 828 N N . GLN A 1 103 ? 24.234 2.739 -38.107 1.00 82.69 103 GLN A N 1
ATOM 829 C CA . GLN A 1 103 ? 24.113 1.702 -37.095 1.00 82.69 103 GLN A CA 1
ATOM 830 C C . GLN A 1 103 ? 23.794 2.311 -35.734 1.00 82.69 103 GLN A C 1
ATOM 832 O O . GLN A 1 103 ? 24.383 3.315 -35.342 1.00 82.69 103 GLN A O 1
ATOM 837 N N . ARG A 1 104 ? 22.881 1.674 -35.001 1.00 85.19 104 ARG A N 1
ATOM 838 C CA . ARG A 1 104 ? 22.659 1.924 -33.576 1.00 85.19 104 ARG A CA 1
ATOM 839 C C . ARG A 1 104 ? 23.107 0.728 -32.782 1.00 85.19 104 ARG A C 1
ATOM 841 O O . ARG A 1 104 ? 22.697 -0.396 -33.070 1.00 85.19 104 ARG A O 1
ATOM 848 N N . TYR A 1 105 ? 23.858 1.005 -31.738 1.00 85.75 105 TYR A N 1
ATOM 849 C CA . TYR A 1 105 ? 24.182 0.060 -30.696 1.00 85.75 105 TYR A CA 1
ATOM 850 C C . TYR A 1 105 ? 23.491 0.496 -29.404 1.00 85.75 105 TYR A C 1
ATOM 852 O O . TYR A 1 105 ? 23.523 1.665 -29.021 1.00 85.75 105 TYR A O 1
ATOM 860 N N . THR A 1 106 ? 22.771 -0.418 -28.768 1.00 88.19 106 THR A N 1
ATOM 861 C CA . THR A 1 106 ? 22.022 -0.161 -27.536 1.00 88.19 106 THR A CA 1
ATOM 862 C C . THR A 1 106 ? 22.354 -1.224 -26.513 1.00 88.19 106 THR A C 1
ATOM 864 O O . THR A 1 106 ? 22.372 -2.410 -26.837 1.00 88.19 106 THR A O 1
ATOM 867 N N . VAL A 1 107 ? 22.574 -0.775 -25.281 1.00 87.19 107 VAL A N 1
ATOM 868 C CA . VAL A 1 107 ? 22.841 -1.639 -24.136 1.00 87.19 107 VAL A CA 1
ATOM 869 C C . VAL A 1 107 ? 21.822 -1.346 -23.046 1.00 87.19 107 VAL A C 1
ATOM 871 O O . VAL A 1 107 ? 21.610 -0.186 -22.675 1.00 87.19 107 VAL A O 1
ATOM 874 N N . VAL A 1 108 ? 21.194 -2.408 -22.548 1.00 88.56 108 VAL A N 1
ATOM 875 C CA . VAL A 1 108 ? 20.274 -2.391 -21.403 1.00 88.56 108 VAL A CA 1
ATOM 876 C C . VAL A 1 108 ? 20.740 -3.416 -20.362 1.00 88.56 108 VAL A C 1
ATOM 878 O O . VAL A 1 108 ? 21.325 -4.436 -20.746 1.00 88.56 108 VAL A O 1
ATOM 881 N N . PRO A 1 109 ? 20.551 -3.158 -19.056 1.00 87.69 109 PRO A N 1
ATOM 882 C CA . PRO A 1 109 ? 20.882 -4.117 -18.015 1.00 87.69 109 PRO A CA 1
ATOM 883 C C . PRO A 1 109 ? 19.952 -5.327 -18.119 1.00 87.69 109 PRO A C 1
ATOM 885 O O . PRO A 1 109 ? 18.768 -5.185 -18.404 1.00 87.69 109 PRO A O 1
ATOM 888 N N . LYS A 1 110 ? 20.503 -6.513 -17.873 1.00 88.50 110 LYS A N 1
ATOM 889 C CA . LYS A 1 110 ? 19.787 -7.786 -17.879 1.00 88.50 110 LYS A CA 1
ATOM 890 C C . LYS A 1 110 ? 19.820 -8.391 -16.483 1.00 88.50 110 LYS A C 1
ATOM 892 O O . LYS A 1 110 ? 20.903 -8.547 -15.913 1.00 88.50 110 LYS A O 1
ATOM 897 N N . ALA A 1 111 ? 18.663 -8.773 -15.958 1.00 86.69 111 ALA A N 1
ATOM 898 C CA . ALA A 1 111 ? 18.585 -9.447 -14.672 1.00 86.69 111 ALA A CA 1
ATOM 899 C C . ALA A 1 111 ? 19.270 -10.824 -14.735 1.00 86.69 111 ALA A C 1
ATOM 901 O O . ALA A 1 111 ? 19.119 -11.575 -15.702 1.00 86.69 111 ALA A O 1
ATOM 902 N N . LYS A 1 112 ? 20.068 -11.140 -13.710 1.00 86.38 112 LYS A N 1
ATOM 903 C CA . LYS A 1 112 ? 20.703 -12.461 -13.521 1.00 86.38 112 LYS A CA 1
ATOM 904 C C . LYS A 1 112 ? 20.012 -13.303 -12.448 1.00 86.38 112 LYS A C 1
ATOM 906 O O . LYS A 1 112 ? 20.355 -14.469 -12.270 1.00 86.38 112 LYS A O 1
ATOM 911 N N . LYS A 1 113 ? 19.083 -12.696 -11.721 1.00 83.50 113 LYS A N 1
ATOM 912 C CA . LYS A 1 113 ? 18.333 -13.271 -10.616 1.00 83.50 113 LYS A CA 1
ATOM 913 C C . LYS A 1 113 ? 16.872 -12.871 -10.796 1.00 83.50 113 LYS A C 1
ATOM 915 O O . LYS A 1 113 ? 16.610 -11.811 -11.354 1.00 83.50 113 LYS A O 1
ATOM 920 N N . ASP A 1 114 ? 15.979 -13.723 -10.319 1.00 84.19 114 ASP A N 1
ATOM 921 C CA . ASP A 1 114 ? 14.564 -13.410 -10.151 1.00 84.19 114 ASP A CA 1
ATOM 922 C C . ASP A 1 114 ? 14.419 -12.394 -9.002 1.00 84.19 114 ASP A C 1
ATOM 924 O O . ASP A 1 114 ? 14.830 -12.656 -7.860 1.00 84.19 114 ASP A O 1
ATOM 928 N N . TYR A 1 115 ? 13.907 -11.214 -9.341 1.00 82.06 115 TYR A N 1
ATOM 929 C CA . TYR A 1 115 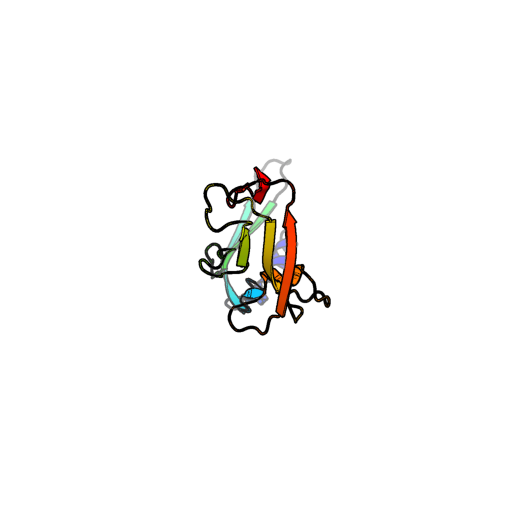? 13.656 -10.117 -8.409 1.00 82.06 115 TYR A CA 1
ATOM 930 C C . TYR A 1 115 ? 12.177 -9.987 -8.037 1.00 82.06 115 TYR A C 1
ATOM 932 O O . TYR A 1 115 ? 11.861 -9.335 -7.040 1.00 82.06 115 TYR A O 1
ATOM 940 N N . ASN A 1 116 ? 11.275 -10.563 -8.830 1.00 81.94 116 ASN A N 1
ATOM 941 C CA . ASN A 1 116 ? 9.832 -10.410 -8.671 1.00 81.94 116 ASN A CA 1
ATOM 942 C C . ASN A 1 116 ? 9.165 -11.617 -7.960 1.00 81.94 116 ASN A C 1
ATOM 944 O O . ASN A 1 116 ? 7.971 -11.558 -7.651 1.00 81.94 116 ASN A O 1
ATOM 948 N N . GLU A 1 117 ? 9.950 -12.649 -7.633 1.00 84.25 117 GLU A N 1
ATOM 949 C CA . GLU A 1 117 ? 9.569 -13.899 -6.964 1.00 84.25 117 GLU A CA 1
ATOM 950 C C . GLU A 1 117 ? 8.590 -14.780 -7.768 1.00 84.25 117 GLU A C 1
ATOM 952 O O . GLU A 1 117 ? 7.823 -15.551 -7.178 1.00 84.25 117 GLU A O 1
ATOM 957 N N . ASP A 1 118 ? 8.584 -14.689 -9.101 1.00 86.88 118 ASP A N 1
ATOM 958 C CA . ASP A 1 118 ? 7.737 -15.516 -9.972 1.00 86.88 118 ASP A CA 1
ATOM 959 C C . ASP A 1 118 ? 8.397 -16.841 -10.423 1.00 86.88 118 ASP A C 1
ATOM 961 O O . ASP A 1 118 ? 7.754 -17.676 -11.070 1.00 86.88 118 ASP A O 1
ATOM 965 N N . ASN A 1 119 ? 9.636 -17.092 -9.984 1.00 84.81 119 ASN A N 1
ATOM 966 C CA . ASN A 1 119 ? 10.511 -18.210 -10.349 1.00 84.81 119 ASN A CA 1
ATOM 967 C C . ASN A 1 119 ? 10.936 -18.242 -11.828 1.00 84.81 119 ASN A C 1
ATOM 969 O O . ASN A 1 119 ? 11.390 -19.284 -12.318 1.00 84.81 119 ASN A O 1
ATOM 973 N N . VAL A 1 120 ? 10.817 -17.130 -12.545 1.00 87.31 120 VAL A N 1
ATOM 974 C CA . VAL A 1 120 ? 11.256 -16.954 -13.927 1.00 87.31 120 VAL A CA 1
ATOM 975 C C . VAL A 1 120 ? 12.220 -15.771 -13.967 1.00 87.31 120 VAL A C 1
ATOM 977 O O . VAL A 1 120 ? 12.002 -14.758 -13.331 1.00 87.31 120 VAL A O 1
ATOM 980 N N . ILE A 1 121 ? 13.333 -15.912 -14.694 1.00 85.44 121 ILE A N 1
ATOM 981 C CA . ILE A 1 121 ? 14.264 -14.796 -14.913 1.00 85.44 121 ILE A CA 1
ATOM 982 C C . ILE A 1 121 ? 14.004 -14.250 -16.311 1.00 85.44 121 ILE A C 1
ATOM 984 O O . ILE A 1 121 ? 14.425 -14.865 -17.301 1.00 85.44 121 ILE A O 1
ATOM 988 N N . ASP A 1 122 ? 13.309 -13.122 -16.403 1.00 86.31 122 ASP A N 1
ATOM 989 C CA . ASP A 1 122 ? 12.945 -12.501 -17.674 1.00 86.31 122 ASP A CA 1
ATOM 990 C C . ASP A 1 122 ? 13.045 -10.961 -17.663 1.00 86.31 122 ASP A C 1
ATOM 992 O O . ASP A 1 122 ? 13.705 -10.342 -16.830 1.00 86.31 122 ASP A O 1
ATOM 996 N N . THR A 1 123 ? 12.469 -10.312 -18.677 1.00 84.88 123 THR A N 1
ATOM 997 C CA . THR A 1 123 ? 12.499 -8.848 -18.811 1.00 84.88 123 THR A CA 1
ATOM 998 C C . THR A 1 123 ? 11.685 -8.116 -17.739 1.00 84.88 123 THR A C 1
ATOM 1000 O O . THR A 1 123 ? 11.877 -6.918 -17.541 1.00 84.88 123 THR A O 1
ATOM 1003 N N . ALA A 1 124 ? 10.760 -8.798 -17.057 1.00 83.75 124 ALA A N 1
ATOM 1004 C CA . ALA A 1 124 ? 9.983 -8.240 -15.957 1.00 83.75 124 ALA A CA 1
ATOM 1005 C C . ALA A 1 124 ? 10.838 -8.009 -14.705 1.00 83.75 124 ALA A C 1
ATOM 1007 O O . ALA A 1 124 ? 10.451 -7.198 -13.867 1.00 83.75 124 ALA A O 1
ATOM 1008 N N . ASP A 1 125 ? 12.007 -8.646 -14.607 1.00 83.38 125 ASP A N 1
ATOM 1009 C CA . ASP A 1 125 ? 12.975 -8.444 -13.529 1.00 83.38 125 ASP A CA 1
ATOM 1010 C C . ASP A 1 125 ? 13.857 -7.198 -13.713 1.00 83.38 125 ASP A C 1
ATOM 1012 O O . ASP A 1 125 ? 14.332 -6.605 -12.745 1.00 83.38 125 ASP A O 1
ATOM 1016 N N . GLU A 1 126 ? 14.080 -6.757 -14.957 1.00 84.31 126 GLU A N 1
ATOM 1017 C CA . GLU A 1 126 ? 14.986 -5.643 -15.292 1.00 84.31 126 GLU A CA 1
ATOM 1018 C C . GLU A 1 126 ? 14.674 -4.311 -14.568 1.00 84.31 126 GLU A C 1
ATOM 1020 O O . GLU A 1 126 ? 15.615 -3.598 -14.186 1.00 84.31 126 GLU A O 1
ATOM 1025 N N . PRO A 1 127 ? 13.399 -3.932 -14.328 1.00 82.00 127 PRO A N 1
ATOM 1026 C CA . PRO A 1 127 ? 13.059 -2.737 -13.557 1.00 82.00 127 PRO A CA 1
ATOM 1027 C C . PRO A 1 127 ? 13.482 -2.806 -12.085 1.00 82.00 127 PRO A C 1
ATOM 1029 O O . PRO A 1 127 ? 13.681 -1.755 -11.472 1.00 82.00 127 PRO A O 1
ATOM 1032 N N . PHE A 1 128 ? 13.628 -4.012 -11.533 1.00 80.81 128 PHE A N 1
ATOM 1033 C CA . PHE A 1 128 ? 13.905 -4.252 -10.116 1.00 80.81 128 PHE A CA 1
ATOM 1034 C C . PHE A 1 128 ? 15.399 -4.377 -9.794 1.00 80.81 128 PHE A C 1
ATOM 1036 O O . PHE A 1 128 ? 15.752 -4.502 -8.629 1.00 80.81 128 PHE A O 1
ATOM 1043 N N . ILE A 1 129 ? 16.279 -4.278 -10.797 1.00 81.81 129 ILE A N 1
ATOM 1044 C CA . ILE A 1 129 ? 17.731 -4.221 -10.582 1.00 81.81 129 ILE A CA 1
ATOM 1045 C C . ILE A 1 129 ? 18.079 -2.926 -9.838 1.00 81.81 129 ILE A C 1
ATOM 1047 O O . ILE A 1 129 ? 17.750 -1.826 -10.320 1.00 81.81 129 ILE A O 1
ATOM 1051 N N . GLU A 1 130 ? 18.773 -3.059 -8.707 1.00 78.62 130 GLU A N 1
ATOM 1052 C CA . GLU A 1 130 ? 19.196 -1.957 -7.843 1.00 78.62 130 GLU A CA 1
ATOM 1053 C C . GLU A 1 130 ? 20.703 -1.644 -7.967 1.00 78.62 130 GLU A C 1
ATOM 1055 O O . GLU A 1 130 ? 21.503 -2.478 -8.406 1.00 78.62 130 GLU A O 1
ATOM 1060 N N . PRO A 1 131 ? 21.143 -0.420 -7.605 1.00 75.56 131 PRO A N 1
ATOM 1061 C CA . PRO A 1 131 ? 22.563 -0.084 -7.568 1.00 75.56 131 PRO A CA 1
ATOM 1062 C C . PRO A 1 131 ? 23.331 -0.976 -6.582 1.00 75.56 131 PRO A C 1
ATOM 1064 O O . PRO A 1 131 ? 23.057 -0.963 -5.386 1.00 75.56 131 PRO A O 1
ATOM 1067 N N . GLY A 1 132 ? 24.340 -1.695 -7.075 1.00 75.50 132 GLY A N 1
ATOM 1068 C CA . GLY A 1 132 ? 25.147 -2.627 -6.276 1.00 75.50 132 GLY A CA 1
ATOM 1069 C C . GLY A 1 132 ? 24.866 -4.102 -6.563 1.00 75.50 132 GLY A C 1
ATOM 1070 O O . GLY A 1 132 ? 25.649 -4.949 -6.136 1.00 75.50 132 GLY A O 1
ATOM 1071 N N . ASP A 1 133 ? 23.816 -4.403 -7.327 1.00 81.88 133 ASP A N 1
ATOM 1072 C CA . ASP A 1 133 ? 23.520 -5.760 -7.777 1.00 81.88 133 ASP A CA 1
ATOM 1073 C C . ASP A 1 133 ? 24.483 -6.261 -8.863 1.00 81.88 133 ASP A C 1
ATOM 1075 O O . ASP A 1 133 ? 25.020 -5.482 -9.656 1.00 81.88 133 ASP A O 1
ATOM 1079 N N . ASP A 1 134 ? 24.650 -7.587 -8.951 1.00 83.44 134 ASP A N 1
ATOM 1080 C CA . ASP A 1 134 ? 25.285 -8.222 -10.109 1.00 83.44 134 ASP A CA 1
ATOM 1081 C C . ASP A 1 134 ? 24.259 -8.397 -11.237 1.00 83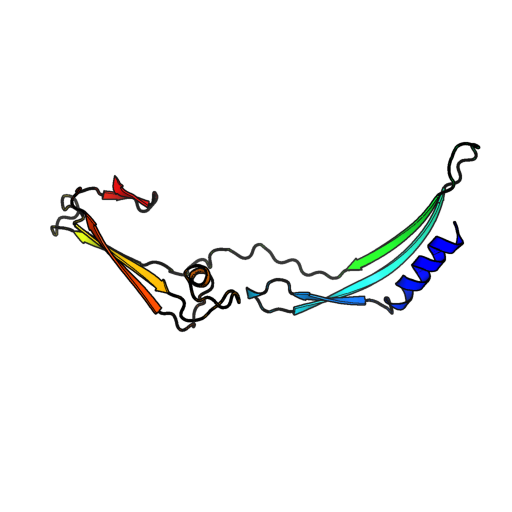.44 134 ASP A C 1
ATOM 1083 O O . ASP A 1 134 ? 23.418 -9.297 -11.213 1.00 83.44 134 ASP A O 1
ATOM 1087 N N . PHE A 1 135 ? 24.348 -7.544 -12.254 1.00 86.44 135 PHE A N 1
ATOM 1088 C CA . PHE A 1 135 ? 23.531 -7.613 -13.462 1.00 86.44 135 PHE A CA 1
ATOM 1089 C C . PHE A 1 135 ? 24.379 -7.940 -14.696 1.00 86.44 135 PHE A C 1
ATOM 1091 O O . PHE A 1 135 ? 25.602 -7.798 -14.726 1.00 86.44 135 PHE A O 1
ATOM 1098 N N . GLY A 1 136 ? 23.722 -8.464 -15.726 1.00 86.38 136 GLY A N 1
ATOM 1099 C CA . GLY A 1 136 ? 24.295 -8.642 -17.056 1.00 86.38 136 GLY A CA 1
ATOM 1100 C C . GLY A 1 136 ? 23.937 -7.481 -17.977 1.00 86.38 136 GLY A C 1
ATOM 1101 O O . GLY A 1 136 ? 23.286 -6.521 -17.573 1.00 86.38 136 GLY A O 1
ATOM 1102 N N . PHE A 1 137 ? 24.307 -7.604 -19.248 1.00 87.94 137 PHE A N 1
ATOM 1103 C CA . PHE A 1 137 ? 23.930 -6.652 -20.285 1.00 87.94 137 PHE A CA 1
ATOM 1104 C C . PHE A 1 137 ? 23.335 -7.391 -21.478 1.00 87.94 137 PHE A C 1
ATOM 1106 O O . PHE A 1 137 ? 23.832 -8.448 -21.871 1.00 87.94 137 PHE A O 1
ATOM 1113 N N . THR A 1 138 ? 22.282 -6.821 -22.054 1.00 86.25 138 THR A N 1
ATOM 1114 C CA . THR A 1 138 ? 21.782 -7.213 -23.370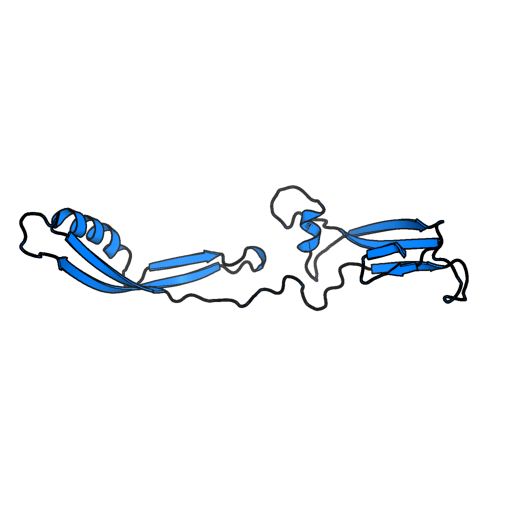 1.00 86.25 138 THR A CA 1
ATOM 1115 C C . THR A 1 138 ? 22.220 -6.160 -24.373 1.00 86.25 138 THR A C 1
ATOM 1117 O O . THR A 1 138 ? 21.894 -4.979 -24.240 1.00 86.25 138 THR A O 1
ATOM 1120 N N . GLU A 1 139 ? 22.955 -6.601 -25.387 1.00 88.06 139 GLU A N 1
ATOM 1121 C CA . GLU A 1 139 ? 23.458 -5.756 -26.462 1.00 88.06 139 GLU A CA 1
ATOM 1122 C C . GLU A 1 139 ? 22.612 -5.962 -27.716 1.00 88.06 139 GLU A C 1
ATOM 1124 O O . GLU A 1 139 ? 22.350 -7.090 -28.132 1.00 88.06 139 GLU A O 1
ATOM 1129 N N . THR A 1 140 ? 22.168 -4.875 -28.338 1.00 86.56 140 THR A N 1
ATOM 1130 C CA . THR A 1 140 ? 21.440 -4.924 -29.609 1.00 86.56 140 THR A CA 1
ATOM 1131 C C . THR A 1 140 ? 22.086 -3.972 -30.599 1.00 86.56 140 THR A C 1
ATOM 1133 O O . THR A 1 140 ? 22.235 -2.781 -30.320 1.00 86.56 140 THR A O 1
ATOM 1136 N N . SER A 1 141 ? 22.446 -4.495 -31.774 1.00 83.00 141 SER A N 1
ATOM 1137 C CA . SER A 1 141 ? 22.879 -3.686 -32.913 1.00 83.00 141 SER A CA 1
ATOM 1138 C C . SER A 1 141 ? 21.818 -3.713 -34.010 1.00 83.00 141 SER A C 1
ATOM 1140 O O . SER A 1 141 ? 21.265 -4.764 -34.326 1.00 83.00 141 SER A O 1
ATOM 1142 N N . SER A 1 142 ? 21.502 -2.548 -34.565 1.00 82.44 142 SER A N 1
ATOM 1143 C CA . SER A 1 142 ? 20.545 -2.397 -35.665 1.00 82.44 142 SER A CA 1
ATOM 1144 C C . SER A 1 142 ? 21.155 -1.535 -36.760 1.00 82.44 142 SER A C 1
ATOM 1146 O O . SER A 1 142 ? 21.813 -0.536 -36.467 1.00 82.44 142 SER A O 1
ATOM 1148 N N . PHE A 1 143 ? 20.956 -1.943 -38.013 1.00 79.19 143 PHE A N 1
ATOM 1149 C CA . PHE A 1 143 ? 21.457 -1.244 -39.193 1.00 79.19 143 PHE A CA 1
ATOM 1150 C C . PHE A 1 143 ? 20.330 -0.446 -39.843 1.00 79.19 143 PHE A C 1
ATOM 1152 O O . PHE A 1 143 ? 19.244 -0.976 -40.075 1.00 79.19 143 PHE A O 1
ATOM 1159 N N . PHE A 1 144 ? 20.605 0.817 -40.156 1.00 77.06 144 PHE A N 1
ATOM 1160 C CA . PHE A 1 144 ? 19.658 1.737 -40.777 1.00 77.06 144 PHE A CA 1
ATOM 1161 C C . PHE A 1 144 ? 20.167 2.101 -42.169 1.00 77.06 144 PHE A C 1
ATOM 1163 O O . PHE A 1 144 ? 21.202 2.744 -42.322 1.00 77.06 144 PHE A O 1
ATOM 1170 N N . GLY A 1 145 ? 19.451 1.639 -43.196 1.00 67.31 145 GLY A N 1
ATOM 1171 C CA . GLY A 1 145 ? 19.712 1.985 -44.599 1.00 67.31 145 GLY A CA 1
ATOM 1172 C C . GLY A 1 145 ? 18.792 3.085 -45.137 1.00 67.31 145 GLY A C 1
ATOM 1173 O O . GLY A 1 145 ? 18.944 3.510 -46.279 1.00 67.31 145 GLY A O 1
ATOM 1174 N N . ASP A 1 146 ? 17.828 3.534 -44.333 1.00 67.44 146 ASP A N 1
ATOM 1175 C CA . ASP A 1 146 ? 16.799 4.504 -44.715 1.00 67.44 146 ASP A CA 1
ATOM 1176 C C . ASP A 1 146 ? 17.279 5.962 -44.624 1.00 67.44 146 ASP A C 1
ATOM 1178 O O . ASP A 1 146 ? 16.697 6.844 -45.254 1.00 67.44 146 ASP A O 1
ATOM 1182 N N . GLY A 1 147 ? 18.385 6.210 -43.916 1.00 64.56 147 GLY A N 1
ATOM 1183 C CA . GLY A 1 147 ? 19.016 7.522 -43.817 1.00 64.56 147 GLY A CA 1
ATOM 1184 C C . GLY A 1 147 ? 18.212 8.545 -43.022 1.00 64.56 147 GLY A C 1
ATOM 1185 O O . GLY A 1 147 ? 18.355 9.733 -43.302 1.00 64.56 147 GLY A O 1
ATOM 1186 N N . LYS A 1 148 ? 17.369 8.078 -42.097 1.00 70.44 148 LYS A N 1
ATOM 1187 C CA . LYS A 1 148 ? 16.545 8.907 -41.215 1.00 70.44 148 LYS A CA 1
ATOM 1188 C C . LYS A 1 148 ? 17.262 9.272 -39.920 1.00 70.44 148 LYS A C 1
ATOM 1190 O O . LYS A 1 148 ? 18.123 8.531 -39.434 1.00 70.44 148 LYS A O 1
ATOM 1195 N N . ASP A 1 149 ? 16.857 10.394 -39.339 1.00 69.12 149 ASP A N 1
ATOM 1196 C CA . ASP A 1 149 ? 17.407 10.882 -38.078 1.00 69.12 149 ASP A CA 1
ATOM 1197 C C . ASP A 1 149 ? 16.608 10.335 -36.890 1.00 69.12 149 ASP A C 1
ATOM 1199 O O . ASP A 1 149 ? 15.397 10.126 -36.963 1.00 69.12 149 ASP A O 1
ATOM 1203 N N . PHE A 1 150 ? 17.276 10.095 -35.756 1.00 70.31 150 PHE A N 1
ATOM 1204 C CA . PHE A 1 150 ? 16.559 9.676 -34.550 1.00 70.31 150 PHE A CA 1
ATOM 1205 C C . PHE A 1 150 ? 15.956 10.873 -33.837 1.00 70.31 150 PHE A C 1
ATOM 1207 O O . PHE A 1 150 ? 16.680 11.804 -33.485 1.00 70.31 150 PHE A O 1
ATOM 1214 N N . ALA A 1 151 ? 14.679 10.792 -33.482 1.00 69.62 151 ALA A N 1
ATOM 1215 C CA . ALA A 1 151 ? 14.089 11.702 -32.514 1.00 69.62 151 ALA A CA 1
ATOM 1216 C C . ALA A 1 151 ? 14.145 11.080 -31.098 1.00 69.62 151 ALA A C 1
ATOM 1218 O O . ALA A 1 151 ? 13.264 10.284 -30.757 1.00 69.62 151 ALA A O 1
ATOM 1219 N N . PRO A 1 152 ? 15.116 11.438 -30.226 1.00 66.94 152 PRO A N 1
ATOM 1220 C CA . PRO A 1 152 ? 15.253 10.835 -28.891 1.00 66.94 152 PRO A CA 1
ATOM 1221 C C . PRO A 1 152 ? 14.056 11.104 -27.968 1.00 66.94 152 PRO A C 1
ATOM 1223 O O . PRO A 1 152 ? 13.796 10.332 -27.053 1.00 66.94 152 PRO A O 1
ATOM 1226 N N . ASN A 1 153 ? 13.292 12.167 -28.228 1.00 69.31 153 ASN A N 1
ATOM 1227 C CA . ASN A 1 153 ? 12.075 12.514 -27.493 1.00 69.31 153 ASN A CA 1
ATOM 1228 C C . ASN A 1 153 ? 10.817 11.765 -27.970 1.00 69.31 153 ASN A C 1
ATOM 1230 O O . ASN A 1 153 ? 9.830 11.730 -27.241 1.00 69.31 153 ASN A O 1
ATOM 1234 N N . ARG A 1 154 ? 10.821 11.201 -29.185 1.00 62.47 154 ARG A N 1
ATOM 1235 C CA . ARG A 1 154 ? 9.669 10.490 -29.769 1.00 62.47 154 ARG A CA 1
ATOM 1236 C C . ARG A 1 154 ? 9.913 8.995 -29.958 1.00 62.47 154 ARG A C 1
ATOM 1238 O O . ARG A 1 154 ? 8.961 8.268 -30.212 1.00 62.47 154 ARG A O 1
ATOM 1245 N N . GLY A 1 155 ? 11.161 8.538 -29.850 1.00 62.91 155 GLY A N 1
ATOM 1246 C CA . GLY A 1 155 ? 11.527 7.129 -30.006 1.00 62.91 155 GLY A CA 1
ATOM 1247 C C . GLY A 1 155 ? 11.321 6.582 -31.422 1.00 62.91 155 GLY A C 1
ATOM 1248 O O . GLY A 1 155 ? 11.315 5.368 -31.599 1.00 62.91 155 GLY A O 1
ATOM 1249 N N . VAL A 1 156 ? 11.151 7.458 -32.417 1.00 64.88 156 VAL A N 1
ATOM 1250 C CA . VAL A 1 156 ? 10.902 7.102 -33.821 1.00 64.88 156 VAL A CA 1
ATOM 1251 C C . VAL A 1 156 ? 11.911 7.782 -34.740 1.00 64.88 156 VAL A C 1
ATOM 1253 O O . VAL A 1 156 ? 12.461 8.834 -34.402 1.00 64.88 156 VAL A O 1
ATOM 1256 N N . ASP A 1 157 ? 12.133 7.167 -35.899 1.00 62.59 157 ASP A N 1
ATOM 1257 C CA . ASP A 1 157 ? 12.966 7.714 -36.968 1.00 62.59 157 ASP A CA 1
ATOM 1258 C C . ASP A 1 157 ? 12.155 8.695 -37.828 1.00 62.59 157 ASP A C 1
ATOM 1260 O O . ASP A 1 157 ? 11.045 8.370 -38.273 1.00 62.59 157 ASP A O 1
ATOM 1264 N N . ILE A 1 158 ? 12.706 9.893 -38.039 1.00 64.06 158 ILE A N 1
ATOM 1265 C CA . ILE A 1 158 ? 12.112 11.001 -38.805 1.00 64.06 158 ILE A CA 1
ATOM 1266 C C . ILE A 1 158 ? 12.869 11.265 -40.103 1.00 64.06 158 ILE A C 1
ATOM 1268 O O . ILE A 1 158 ? 14.116 11.168 -40.108 1.00 64.06 158 ILE A O 1
#

Radius of gyration: 30.98 Å; chains: 1; bounding box: 79×36×71 Å